Protein AF-A0A1M5HRH1-F1 (afdb_monomer_lite)

Secondary structure (DSSP, 8-state):
-HHHHHHHHHHHHHHHHHHSEEEETTEEEETTT-HHHHHHHHHHHHHHHHHHHHHHHHHTTS--

Radius of gyration: 13.51 Å; chains: 1; bounding box: 37×16×33 Å

Structure (mmCIF, N/CA/C/O backbone):
data_AF-A0A1M5HRH1-F1
#
_entry.id   AF-A0A1M5HRH1-F1
#
loop_
_atom_site.group_PDB
_atom_site.id
_atom_site.type_symbol
_atom_site.label_atom_id
_atom_site.label_alt_id
_atom_site.label_comp_id
_atom_site.label_asym_id
_atom_site.label_entity_id
_atom_site.label_seq_id
_atom_site.pdbx_PDB_ins_code
_atom_site.Cartn_x
_atom_site.Cartn_y
_atom_site.Cartn_z
_atom_site.occupancy
_atom_site.B_iso_or_equiv
_atom_site.auth_seq_id
_atom_site.auth_comp_id
_atom_site.auth_asym_id
_atom_site.auth_atom_id
_atom_site.pdbx_PDB_model_num
ATOM 1 N N . MET A 1 1 ? -3.733 1.294 17.592 1.00 74.12 1 MET A N 1
ATOM 2 C CA . MET A 1 1 ? -2.517 0.907 16.822 1.00 74.12 1 MET A CA 1
ATOM 3 C C . MET A 1 1 ? -2.798 0.785 15.324 1.00 74.12 1 MET A C 1
ATOM 5 O O . MET A 1 1 ? -1.964 1.182 14.519 1.00 74.12 1 MET A O 1
ATOM 9 N N . SER A 1 2 ? -3.986 0.302 14.959 1.00 84.50 2 SER A N 1
ATOM 10 C CA . SER A 1 2 ? -4.577 0.284 13.611 1.00 84.50 2 SER A CA 1
ATOM 11 C C . SER A 1 2 ? -4.429 1.600 12.821 1.00 84.50 2 SER A C 1
ATOM 13 O O . SER A 1 2 ? -3.940 1.574 11.695 1.00 84.50 2 SER A O 1
ATOM 15 N N . LEU A 1 3 ? -4.754 2.753 13.425 1.00 87.88 3 LEU A N 1
ATOM 16 C CA . LEU A 1 3 ? -4.634 4.073 12.780 1.00 87.88 3 LEU A CA 1
ATOM 17 C C . LEU A 1 3 ? -3.202 4.399 12.340 1.00 87.88 3 LEU A C 1
ATOM 19 O O . LEU A 1 3 ? -2.980 4.834 11.214 1.00 87.88 3 LEU A O 1
ATOM 23 N N . LEU A 1 4 ? -2.228 4.184 13.227 1.00 91.19 4 LEU A N 1
ATOM 24 C CA . LEU A 1 4 ? -0.824 4.47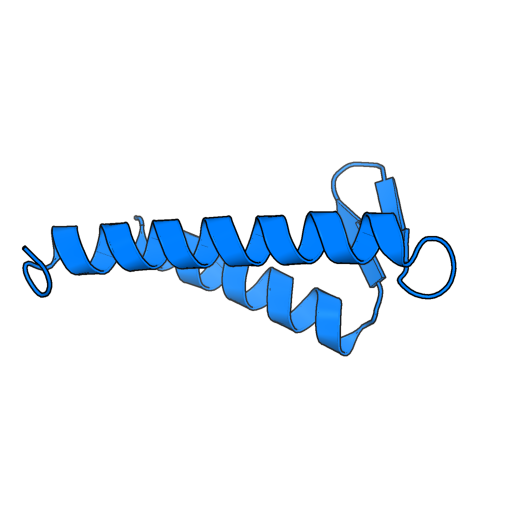6 12.941 1.00 91.19 4 LEU A CA 1
ATOM 25 C C . LEU A 1 4 ? -0.329 3.638 11.754 1.00 91.19 4 LEU A C 1
ATOM 27 O O . LEU A 1 4 ? 0.302 4.168 10.845 1.00 91.19 4 LEU A O 1
ATOM 31 N N . LEU A 1 5 ? -0.671 2.346 11.735 1.00 90.75 5 LEU A N 1
ATOM 32 C CA . LEU A 1 5 ? -0.357 1.451 10.619 1.00 90.75 5 LEU A CA 1
ATOM 33 C C . LEU A 1 5 ? -1.033 1.907 9.323 1.00 90.75 5 LEU A C 1
ATOM 35 O O . LEU A 1 5 ? -0.371 1.968 8.289 1.00 90.75 5 LEU A O 1
ATOM 39 N N . ALA A 1 6 ? -2.313 2.288 9.378 1.00 89.88 6 ALA A N 1
ATOM 40 C CA . ALA A 1 6 ? -3.038 2.796 8.216 1.00 89.88 6 ALA A CA 1
ATOM 41 C C . ALA A 1 6 ? -2.334 4.014 7.600 1.00 89.88 6 ALA A C 1
ATOM 43 O O . ALA A 1 6 ? -2.117 4.039 6.387 1.00 89.88 6 ALA A O 1
ATOM 44 N 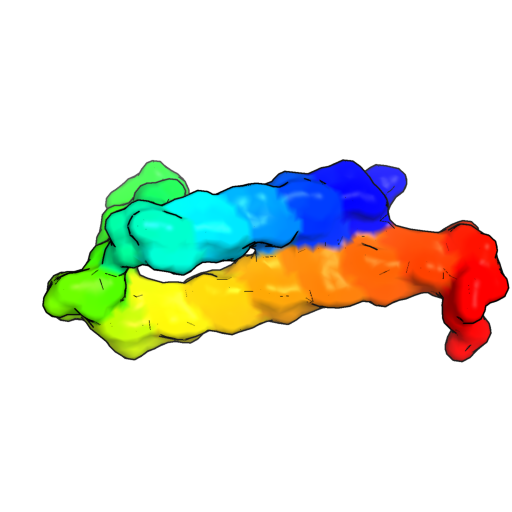N . LEU A 1 7 ? -1.913 4.971 8.436 1.00 92.94 7 LEU A N 1
ATOM 45 C CA . LEU A 1 7 ? -1.186 6.169 8.012 1.00 92.94 7 LEU A CA 1
ATOM 46 C C . LEU A 1 7 ? 0.190 5.842 7.416 1.00 92.94 7 LEU A C 1
ATOM 48 O O . LEU A 1 7 ? 0.551 6.412 6.389 1.00 92.94 7 LEU A O 1
ATOM 52 N N . ILE A 1 8 ? 0.943 4.911 8.010 1.00 93.25 8 ILE A N 1
ATOM 53 C CA . ILE A 1 8 ? 2.258 4.497 7.494 1.00 93.25 8 ILE A CA 1
ATOM 54 C C . ILE A 1 8 ? 2.120 3.840 6.117 1.00 93.25 8 ILE A C 1
ATOM 56 O O . ILE A 1 8 ? 2.815 4.228 5.178 1.00 93.25 8 ILE A O 1
ATOM 60 N N . PHE A 1 9 ? 1.210 2.873 5.968 1.00 92.19 9 PHE A N 1
ATOM 61 C CA . PHE A 1 9 ? 0.994 2.210 4.680 1.00 92.19 9 PHE A CA 1
ATOM 62 C C . PHE A 1 9 ? 0.455 3.175 3.622 1.00 92.19 9 PHE A C 1
ATOM 64 O O . PHE A 1 9 ? 0.866 3.097 2.465 1.00 92.19 9 PHE A O 1
ATOM 71 N N . LEU A 1 10 ? -0.391 4.131 4.012 1.00 92.06 10 LEU A N 1
ATOM 72 C CA . LEU A 1 10 ? -0.875 5.163 3.099 1.00 92.06 10 LEU A CA 1
ATOM 73 C C . LEU A 1 10 ? 0.259 6.095 2.645 1.00 92.06 10 LEU A C 1
ATOM 75 O O . LEU A 1 10 ? 0.380 6.389 1.459 1.00 92.06 10 LEU A O 1
ATOM 79 N N . ALA A 1 11 ? 1.129 6.522 3.563 1.00 93.12 11 ALA A N 1
ATOM 80 C CA . ALA A 1 11 ? 2.290 7.346 3.235 1.00 93.12 11 ALA A CA 1
ATOM 81 C C . ALA A 1 11 ? 3.265 6.614 2.298 1.00 93.12 11 ALA A C 1
ATOM 83 O O . ALA A 1 11 ? 3.789 7.216 1.356 1.00 93.12 11 ALA A O 1
ATOM 84 N N . LEU A 1 12 ? 3.473 5.310 2.514 1.00 90.62 12 LEU A N 1
ATOM 85 C CA . LEU A 1 12 ? 4.259 4.454 1.623 1.00 90.62 12 LEU A CA 1
ATOM 86 C C . LEU A 1 12 ? 3.620 4.342 0.234 1.00 90.62 12 LEU A C 1
ATOM 88 O O . LEU A 1 12 ? 4.319 4.504 -0.763 1.00 90.62 12 LEU A O 1
ATOM 92 N N . PHE A 1 13 ? 2.303 4.137 0.162 1.00 92.69 13 PHE A N 1
ATOM 93 C CA . PHE A 1 13 ? 1.554 4.089 -1.094 1.00 92.69 13 PHE A CA 1
ATOM 94 C C . PHE A 1 13 ? 1.689 5.391 -1.894 1.00 92.69 13 PHE A C 1
ATOM 96 O O . PHE A 1 13 ? 2.073 5.364 -3.064 1.00 92.69 13 PHE A O 1
ATOM 103 N N . ILE A 1 14 ? 1.449 6.540 -1.254 1.00 93.38 14 ILE A N 1
ATOM 104 C CA . ILE A 1 14 ? 1.584 7.856 -1.895 1.00 93.38 14 ILE A CA 1
ATOM 105 C C . ILE A 1 14 ? 3.027 8.067 -2.368 1.00 93.38 14 ILE A C 1
ATOM 107 O O . ILE A 1 14 ? 3.253 8.481 -3.504 1.00 93.38 14 ILE A O 1
ATOM 111 N N . SER A 1 15 ? 4.012 7.738 -1.528 1.00 91.75 15 SER A N 1
ATOM 112 C CA . SER A 1 15 ? 5.430 7.874 -1.881 1.00 91.75 15 SER A CA 1
ATOM 113 C C . SER A 1 15 ? 5.810 7.020 -3.090 1.00 91.75 15 SER A C 1
ATOM 115 O O . SER A 1 15 ? 6.525 7.500 -3.971 1.00 91.75 15 SER A O 1
ATOM 117 N N . ALA A 1 16 ? 5.313 5.781 -3.156 1.00 90.31 16 ALA A N 1
ATOM 118 C CA . ALA A 1 16 ? 5.544 4.877 -4.275 1.00 90.31 16 ALA A CA 1
ATOM 119 C C . ALA A 1 16 ? 4.937 5.423 -5.577 1.00 90.31 16 ALA A C 1
ATOM 121 O O . ALA A 1 16 ? 5.615 5.412 -6.602 1.00 90.31 16 ALA A O 1
ATOM 122 N N . ILE A 1 17 ? 3.717 5.973 -5.537 1.00 91.81 17 ILE A N 1
ATOM 123 C CA . ILE A 1 17 ? 3.076 6.599 -6.707 1.00 91.81 17 ILE A CA 1
ATOM 124 C C . ILE A 1 17 ? 3.869 7.807 -7.197 1.00 91.81 17 ILE A C 1
ATOM 126 O O . ILE A 1 17 ? 4.175 7.895 -8.383 1.00 91.81 17 ILE A O 1
ATOM 130 N N . VAL A 1 18 ? 4.216 8.730 -6.295 1.00 93.38 18 VAL A N 1
ATOM 131 C CA . VAL A 1 18 ? 4.893 9.984 -6.663 1.00 93.38 18 VAL A CA 1
ATOM 132 C C . VAL A 1 18 ? 6.277 9.713 -7.247 1.00 93.38 18 VAL A C 1
ATOM 134 O O . VAL A 1 18 ? 6.680 10.358 -8.212 1.00 93.38 18 VAL A O 1
ATOM 137 N N . ARG A 1 19 ? 7.019 8.758 -6.675 1.00 91.12 19 ARG A N 1
ATOM 138 C CA . ARG A 1 19 ? 8.372 8.424 -7.140 1.00 91.12 19 ARG A CA 1
ATOM 139 C C . ARG A 1 19 ? 8.374 7.462 -8.327 1.00 91.12 19 ARG A C 1
ATOM 141 O O . ARG A 1 19 ? 9.385 7.380 -9.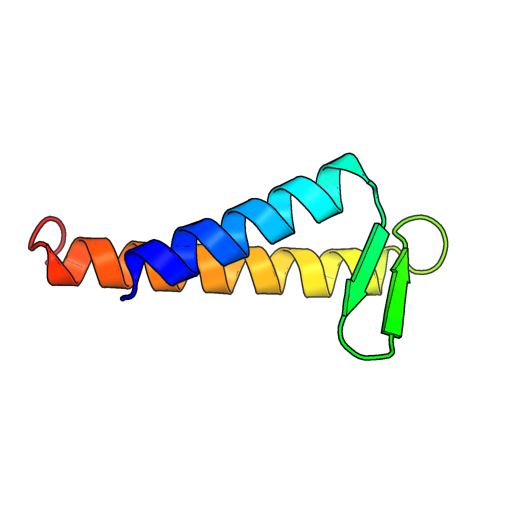017 1.00 91.12 19 ARG A O 1
ATOM 148 N N . GLY A 1 20 ? 7.290 6.717 -8.548 1.00 88.69 20 GLY A N 1
ATOM 149 C CA . GLY A 1 20 ? 7.224 5.637 -9.539 1.00 88.69 20 GLY A CA 1
ATOM 150 C C . GLY A 1 20 ? 8.176 4.470 -9.247 1.00 88.69 20 GLY A C 1
ATOM 151 O O . GLY A 1 20 ? 8.400 3.626 -10.115 1.00 88.69 20 GLY A O 1
ATOM 152 N N . GLN A 1 21 ? 8.758 4.441 -8.047 1.00 89.75 21 GLN A N 1
ATOM 153 C CA . GLN A 1 21 ? 9.701 3.432 -7.582 1.00 89.75 21 GLN A CA 1
ATOM 154 C C . GLN A 1 21 ? 9.681 3.357 -6.053 1.00 89.75 21 GLN A C 1
ATOM 156 O O . GLN A 1 21 ? 9.483 4.370 -5.375 1.00 89.75 21 GLN A O 1
ATOM 161 N N . PHE A 1 22 ? 9.910 2.171 -5.506 1.00 87.19 22 PHE A N 1
ATOM 162 C CA . PHE A 1 22 ? 10.128 1.967 -4.078 1.00 87.19 22 PHE A CA 1
ATOM 163 C C . PHE A 1 22 ? 11.005 0.734 -3.854 1.00 87.19 22 PHE A C 1
ATOM 165 O O . PHE A 1 22 ? 10.987 -0.208 -4.640 1.00 87.19 22 PHE A O 1
ATOM 172 N N . SER A 1 23 ? 11.758 0.742 -2.759 1.00 84.88 23 SER A N 1
ATOM 173 C CA . SER A 1 23 ? 12.562 -0.402 -2.335 1.00 84.88 23 SER A CA 1
ATOM 174 C C . SER A 1 23 ? 11.921 -1.026 -1.107 1.00 84.88 23 SER A C 1
ATOM 176 O O . SER A 1 23 ? 11.525 -0.313 -0.179 1.00 84.88 23 SER A O 1
ATOM 178 N N . TYR A 1 24 ? 11.785 -2.348 -1.103 1.00 78.31 24 TYR A N 1
ATOM 179 C CA . TYR A 1 24 ? 11.285 -3.084 0.051 1.00 78.31 24 TYR A CA 1
ATOM 180 C C . TYR A 1 24 ? 12.174 -4.297 0.334 1.00 78.31 24 TYR A C 1
ATOM 182 O O . TYR A 1 24 ? 12.299 -5.218 -0.477 1.00 78.31 24 TYR A O 1
ATOM 190 N N . GLY A 1 25 ? 12.806 -4.298 1.510 1.00 77.44 25 GLY A N 1
ATOM 191 C CA . GLY A 1 25 ? 13.776 -5.318 1.906 1.00 77.44 25 GLY A CA 1
ATOM 192 C C . GLY A 1 25 ? 15.063 -5.242 1.079 1.00 77.44 25 GLY A C 1
ATOM 193 O O . GLY A 1 25 ? 15.934 -4.433 1.375 1.00 77.44 25 GLY A O 1
ATOM 194 N N . LYS A 1 26 ? 15.183 -6.119 0.073 1.00 80.12 26 LYS A N 1
ATOM 195 C CA . LYS A 1 26 ? 16.305 -6.188 -0.890 1.00 80.12 26 LYS A CA 1
ATOM 196 C C . LYS A 1 26 ? 15.837 -6.161 -2.352 1.00 80.12 26 LYS A C 1
ATOM 198 O O . LYS A 1 26 ? 16.616 -6.483 -3.244 1.00 80.12 26 LYS A O 1
ATOM 203 N N . ALA A 1 27 ? 14.558 -5.874 -2.580 1.00 78.81 27 ALA A N 1
ATOM 204 C CA . ALA A 1 27 ? 13.966 -5.831 -3.906 1.00 78.81 27 ALA A CA 1
ATOM 205 C C . ALA A 1 27 ? 13.592 -4.387 -4.244 1.00 78.81 27 ALA A C 1
ATOM 207 O O . ALA A 1 27 ? 12.862 -3.737 -3.488 1.00 78.81 27 ALA A O 1
ATOM 208 N N . ASP A 1 28 ? 14.088 -3.917 -5.384 1.00 86.06 28 ASP A N 1
ATOM 209 C CA . ASP A 1 28 ? 13.740 -2.622 -5.950 1.00 86.06 28 ASP A CA 1
ATOM 210 C C . ASP A 1 28 ? 12.600 -2.807 -6.948 1.00 86.06 28 ASP A C 1
ATOM 212 O O . ASP A 1 28 ? 12.689 -3.589 -7.894 1.00 86.06 28 ASP A O 1
ATOM 216 N N . TYR A 1 29 ? 11.500 -2.099 -6.714 1.00 86.88 29 TYR A N 1
ATOM 217 C CA . TYR A 1 29 ? 10.337 -2.105 -7.586 1.00 86.88 29 TYR A CA 1
ATOM 218 C C . TYR A 1 29 ? 10.278 -0.778 -8.326 1.00 86.88 29 TYR A C 1
ATOM 220 O O . TYR A 1 29 ? 10.184 0.286 -7.715 1.00 86.88 29 TYR A O 1
ATOM 228 N N . SER A 1 30 ? 10.280 -0.844 -9.653 1.00 90.25 30 SER A N 1
ATOM 229 C CA . SER A 1 30 ? 10.199 0.316 -10.536 1.00 90.25 30 SER A CA 1
ATOM 230 C C . SER A 1 30 ? 9.054 0.127 -11.520 1.00 90.25 30 SER A C 1
ATOM 232 O O . SER A 1 30 ? 8.953 -0.912 -12.173 1.00 90.25 30 SER A O 1
ATOM 234 N N . PHE A 1 31 ? 8.200 1.143 -11.666 1.00 90.38 31 PHE A N 1
ATOM 235 C CA . PHE A 1 31 ? 7.115 1.108 -12.648 1.00 90.38 31 PHE A CA 1
ATOM 236 C C . PHE A 1 31 ? 7.641 1.052 -14.088 1.00 90.38 31 PHE A C 1
ATOM 238 O O . PHE A 1 31 ? 6.982 0.505 -14.967 1.00 90.38 31 PHE A O 1
ATOM 245 N N . ARG A 1 32 ? 8.838 1.598 -14.340 1.00 90.56 32 ARG A N 1
ATOM 246 C CA . ARG A 1 32 ? 9.443 1.609 -15.679 1.00 90.56 32 ARG A CA 1
ATOM 247 C C . ARG A 1 32 ? 9.995 0.247 -16.085 1.00 90.56 32 ARG A C 1
ATOM 249 O O . ARG A 1 32 ? 9.877 -0.124 -17.245 1.00 90.56 32 ARG A O 1
ATOM 256 N N . GLU A 1 33 ? 10.599 -0.471 -15.147 1.00 90.56 33 GLU A N 1
ATOM 257 C CA . GLU A 1 33 ? 11.272 -1.747 -15.423 1.00 90.56 33 GLU A CA 1
ATOM 258 C C . GLU A 1 33 ? 10.311 -2.930 -15.268 1.00 90.56 33 GLU A C 1
ATOM 260 O O . GLU A 1 33 ? 10.270 -3.829 -16.109 1.00 90.56 33 GLU A O 1
ATOM 265 N N . HIS A 1 34 ? 9.487 -2.907 -14.218 1.00 89.25 34 HIS A N 1
ATOM 266 C CA . HIS A 1 34 ? 8.594 -4.002 -13.846 1.00 89.25 34 HIS A CA 1
ATOM 267 C C . HIS A 1 34 ? 7.188 -3.479 -13.492 1.00 89.25 34 HIS A C 1
ATOM 269 O O . HIS A 1 34 ? 6.746 -3.607 -12.346 1.00 89.25 34 HIS A O 1
ATOM 275 N N . PRO A 1 35 ? 6.440 -2.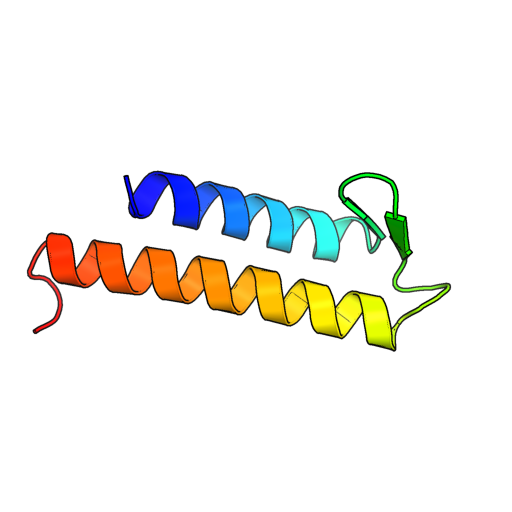917 -14.467 1.00 89.62 35 PRO A N 1
ATOM 276 C CA . PRO A 1 35 ? 5.162 -2.242 -14.220 1.00 89.62 35 PRO A CA 1
ATOM 277 C C . PRO A 1 35 ? 4.130 -3.142 -13.539 1.00 89.62 35 PRO A C 1
ATOM 279 O O . PRO A 1 35 ? 3.441 -2.713 -12.618 1.00 89.62 35 PRO A O 1
ATOM 282 N N . VAL A 1 36 ? 4.042 -4.410 -13.950 1.00 92.44 36 VAL A N 1
ATOM 283 C CA . VAL A 1 36 ? 3.065 -5.361 -13.398 1.00 92.44 36 VAL A CA 1
ATOM 284 C C . VAL A 1 36 ? 3.362 -5.662 -11.929 1.00 92.44 36 VAL A C 1
ATOM 286 O O . VAL A 1 36 ? 2.471 -5.563 -11.090 1.00 92.44 36 VAL A O 1
ATOM 289 N N . GLN A 1 37 ? 4.615 -5.984 -11.600 1.00 89.94 37 GLN A N 1
ATOM 290 C CA . GLN A 1 37 ? 5.019 -6.279 -10.222 1.00 89.94 37 GLN A CA 1
ATOM 291 C C . GLN A 1 37 ? 4.849 -5.051 -9.326 1.00 89.94 37 GLN A C 1
ATOM 293 O O . GLN A 1 37 ? 4.306 -5.162 -8.228 1.00 89.94 37 GLN A O 1
ATOM 298 N N . PHE A 1 38 ? 5.242 -3.876 -9.825 1.00 92.12 38 PHE A N 1
ATOM 299 C CA . PHE A 1 38 ? 5.050 -2.608 -9.133 1.00 92.12 38 PHE A CA 1
ATOM 300 C C . PHE A 1 38 ? 3.574 -2.375 -8.784 1.00 92.12 38 PHE A C 1
ATOM 302 O O . PHE A 1 38 ? 3.258 -2.099 -7.629 1.00 92.12 38 PHE A O 1
ATOM 309 N N . VAL A 1 39 ? 2.661 -2.542 -9.749 1.00 92.62 39 VAL A N 1
ATOM 310 C CA . VAL A 1 39 ? 1.218 -2.347 -9.527 1.00 92.62 39 VAL A CA 1
ATOM 311 C C . VAL A 1 39 ? 0.654 -3.372 -8.544 1.00 92.62 39 VAL A C 1
ATOM 313 O O . VAL A 1 39 ? -0.118 -2.991 -7.669 1.00 92.62 39 VAL A O 1
ATOM 316 N N . ILE A 1 40 ? 1.054 -4.646 -8.629 1.00 92.88 40 ILE A N 1
ATOM 317 C CA . ILE A 1 40 ? 0.593 -5.689 -7.696 1.00 92.88 40 ILE A CA 1
ATOM 318 C C . ILE A 1 40 ? 0.943 -5.315 -6.252 1.00 92.88 40 ILE A C 1
ATOM 320 O O . ILE A 1 40 ? 0.075 -5.331 -5.378 1.00 92.88 40 ILE A O 1
ATOM 324 N N . VAL A 1 41 ? 2.199 -4.942 -5.999 1.00 91.56 41 VAL A N 1
ATOM 325 C CA . VAL A 1 41 ? 2.641 -4.564 -4.651 1.00 91.56 41 VAL A CA 1
ATOM 326 C C . VAL A 1 41 ? 1.969 -3.269 -4.202 1.00 91.56 41 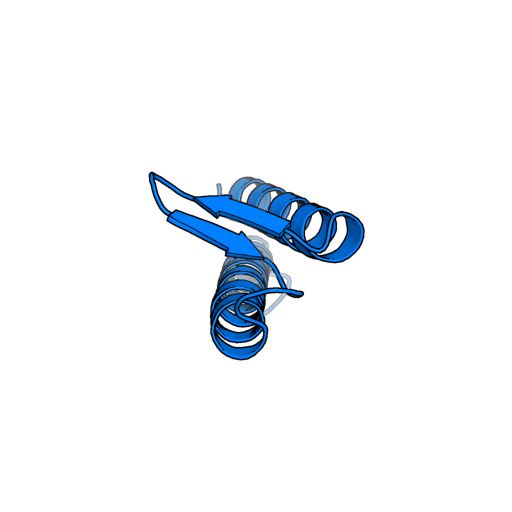VAL A C 1
ATOM 328 O O . VAL A 1 41 ? 1.560 -3.154 -3.049 1.00 91.56 41 VAL A O 1
ATOM 331 N N . LEU A 1 42 ? 1.786 -2.311 -5.108 1.00 92.44 42 LEU A N 1
ATOM 332 C CA . LEU A 1 42 ? 1.116 -1.054 -4.799 1.00 92.44 42 LEU A CA 1
ATOM 333 C C . LEU A 1 42 ? -0.352 -1.265 -4.385 1.00 92.44 42 LEU A C 1
ATOM 335 O O . LEU A 1 42 ? -0.798 -0.699 -3.386 1.00 92.44 42 LEU A O 1
ATOM 339 N N . VAL A 1 43 ? -1.088 -2.119 -5.104 1.00 94.62 43 VAL A N 1
ATOM 340 C CA . VAL A 1 43 ? -2.465 -2.505 -4.753 1.00 94.62 43 VAL A CA 1
ATOM 341 C C . VAL A 1 43 ? -2.496 -3.253 -3.422 1.00 94.62 43 VAL A C 1
ATOM 343 O O . VAL A 1 43 ? -3.388 -3.014 -2.609 1.00 94.62 43 VAL A O 1
ATOM 346 N N . PHE A 1 44 ? -1.508 -4.110 -3.155 1.00 93.12 44 PHE A N 1
ATOM 347 C CA . PHE A 1 44 ? -1.394 -4.799 -1.872 1.00 93.12 44 PHE A CA 1
ATOM 348 C C . PHE A 1 44 ? -1.211 -3.816 -0.706 1.00 93.12 44 PHE A C 1
ATOM 350 O O . PHE A 1 44 ? -1.943 -3.894 0.280 1.00 93.12 44 PHE A O 1
ATOM 357 N N . ILE A 1 45 ? -0.296 -2.847 -0.832 1.00 92.31 45 ILE A N 1
ATOM 358 C CA . ILE A 1 45 ? -0.074 -1.801 0.182 1.00 92.31 45 ILE A CA 1
ATOM 359 C C . ILE A 1 45 ? -1.361 -1.001 0.422 1.00 92.31 45 ILE A C 1
ATOM 361 O O . ILE A 1 45 ? -1.722 -0.747 1.574 1.00 92.31 45 ILE A O 1
ATOM 365 N N . LEU A 1 46 ? -2.082 -0.644 -0.646 1.00 94.62 46 LEU A N 1
ATOM 366 C CA . LEU A 1 46 ? -3.361 0.058 -0.541 1.00 94.62 46 LEU A CA 1
ATOM 367 C C . LEU A 1 46 ? -4.413 -0.778 0.199 1.00 94.62 46 LEU A C 1
ATOM 369 O O . LEU A 1 46 ? -5.083 -0.266 1.093 1.00 94.62 46 LEU A O 1
ATOM 373 N N . GLY A 1 47 ? -4.533 -2.064 -0.136 1.00 94.88 47 GLY A N 1
ATOM 374 C CA . GLY A 1 47 ? -5.464 -2.984 0.515 1.00 94.88 47 GLY A CA 1
ATOM 375 C C . GLY A 1 47 ? -5.184 -3.144 2.010 1.00 94.88 47 GLY A C 1
ATOM 376 O O . GLY A 1 47 ? -6.108 -3.084 2.819 1.00 94.88 47 GLY A O 1
ATOM 377 N N . VAL A 1 48 ? -3.910 -3.272 2.397 1.00 93.75 48 VAL A N 1
ATOM 378 C CA . VAL A 1 48 ? -3.506 -3.335 3.812 1.00 93.75 48 VAL A CA 1
ATOM 379 C C . VAL A 1 48 ? -3.814 -2.019 4.528 1.00 93.75 48 VAL A C 1
ATOM 381 O O . VAL A 1 48 ? -4.380 -2.046 5.620 1.00 93.75 48 VAL A O 1
ATOM 384 N N . SER A 1 49 ? -3.515 -0.871 3.911 1.00 93.81 49 SER A N 1
ATOM 385 C CA . SER A 1 49 ? -3.857 0.445 4.470 1.00 93.81 49 SER A CA 1
ATOM 386 C C . SER A 1 49 ? -5.365 0.584 4.705 1.00 93.81 49 SER A C 1
ATOM 388 O O . SER A 1 49 ? -5.784 0.946 5.806 1.00 93.81 49 SER A O 1
ATOM 390 N N . ALA A 1 50 ? -6.184 0.212 3.715 1.00 94.88 50 ALA A N 1
ATOM 391 C CA . ALA A 1 50 ? -7.639 0.241 3.815 1.00 94.88 50 ALA A CA 1
ATOM 392 C C . ALA A 1 50 ? -8.166 -0.704 4.905 1.00 94.88 50 ALA A C 1
ATOM 394 O O . ALA A 1 50 ? -9.054 -0.325 5.664 1.00 94.88 50 ALA A O 1
ATOM 395 N N . LEU A 1 51 ? -7.595 -1.906 5.041 1.00 94.88 51 LEU A N 1
ATOM 396 C CA . LEU A 1 51 ? -7.973 -2.856 6.089 1.00 94.88 51 LEU A CA 1
ATOM 397 C C . LEU A 1 51 ? -7.607 -2.344 7.487 1.00 94.88 51 LEU A C 1
ATOM 399 O O . LEU A 1 51 ? -8.417 -2.450 8.409 1.00 94.88 51 LEU A O 1
ATOM 403 N N . CYS A 1 52 ? -6.418 -1.757 7.655 1.00 93.44 52 CYS A N 1
ATOM 404 C CA . CYS A 1 52 ? -6.021 -1.111 8.905 1.00 93.44 52 CYS A CA 1
ATOM 405 C C . CYS A 1 52 ? -6.952 0.058 9.250 1.00 93.44 52 CYS A C 1
ATOM 407 O O . CYS A 1 52 ? -7.343 0.204 10.407 1.00 93.44 52 CYS A O 1
ATOM 409 N N . PHE A 1 53 ? -7.341 0.854 8.252 1.00 93.00 53 PHE A N 1
ATOM 410 C CA . PHE A 1 53 ? -8.271 1.962 8.437 1.00 93.00 53 PHE A CA 1
ATOM 411 C C . PHE A 1 53 ? -9.682 1.477 8.793 1.00 93.00 53 PHE A C 1
ATOM 413 O O . PHE A 1 53 ? -10.286 1.985 9.731 1.00 93.00 53 PHE A O 1
ATOM 420 N N . TYR A 1 54 ? -10.183 0.439 8.121 1.00 93.06 54 TYR A N 1
ATOM 421 C CA . TYR A 1 54 ? -11.462 -0.190 8.451 1.00 93.06 54 TYR A CA 1
ATOM 422 C C . TYR A 1 54 ? -11.476 -0.721 9.886 1.00 93.06 54 TYR A C 1
ATOM 424 O O . TYR A 1 54 ? -12.390 -0.424 10.648 1.00 93.06 54 TYR A O 1
ATOM 432 N N . ARG A 1 55 ? -10.431 -1.457 10.289 1.00 91.75 55 ARG A N 1
ATOM 433 C CA . ARG A 1 55 ? -10.291 -1.945 11.668 1.00 91.75 55 ARG A CA 1
ATOM 434 C C . ARG A 1 55 ? -10.285 -0.804 12.676 1.00 91.75 55 ARG A C 1
ATOM 436 O O . ARG A 1 55 ? -10.936 -0.927 13.702 1.00 91.75 55 ARG A O 1
ATOM 443 N N . PHE A 1 56 ? -9.615 0.302 12.364 1.00 92.50 56 PHE A N 1
ATOM 444 C CA . PHE A 1 56 ? -9.658 1.497 13.199 1.00 92.50 56 PHE A CA 1
ATOM 445 C C . PHE A 1 56 ? -11.077 2.078 13.323 1.00 92.50 56 PHE A C 1
ATOM 447 O O . PHE A 1 56 ? -11.503 2.399 14.426 1.00 92.50 56 PHE A O 1
ATOM 454 N N . LEU A 1 57 ? -11.831 2.185 12.224 1.00 92.06 57 LEU A N 1
ATOM 455 C CA . LEU A 1 57 ? -13.211 2.686 12.268 1.00 92.06 57 LEU A CA 1
ATOM 456 C C . LEU A 1 57 ? -14.135 1.787 13.099 1.00 92.06 57 LEU A C 1
ATOM 458 O O . LEU A 1 57 ? -14.982 2.300 13.826 1.00 92.06 57 LEU A O 1
ATOM 462 N N . VAL A 1 58 ? -13.950 0.467 13.016 1.00 92.25 58 VAL A N 1
ATOM 463 C CA . VAL A 1 58 ? -14.673 -0.509 13.845 1.00 92.25 58 VAL A CA 1
ATOM 464 C C . VAL A 1 58 ? -14.272 -0.386 15.320 1.00 92.25 58 VAL A C 1
ATOM 466 O O . VAL A 1 58 ? -15.139 -0.374 16.185 1.00 92.25 58 VAL A O 1
ATOM 469 N N . GLU A 1 59 ? -12.975 -0.243 15.624 1.00 88.56 59 GLU A N 1
ATOM 470 C CA . GLU A 1 59 ? -12.469 -0.024 16.994 1.00 88.56 59 GLU A CA 1
ATOM 471 C C . GLU A 1 59 ? -13.032 1.255 17.634 1.00 88.56 59 GLU A C 1
ATOM 473 O O . GLU A 1 59 ? -13.183 1.320 18.849 1.00 88.56 59 GLU A O 1
ATOM 478 N N . MET A 1 60 ? -13.346 2.260 16.818 1.00 89.69 60 MET A N 1
ATOM 479 C CA . MET A 1 60 ? -13.928 3.531 17.246 1.00 89.69 60 MET A CA 1
ATOM 480 C C . MET A 1 60 ? -15.468 3.531 17.255 1.00 89.69 60 MET A C 1
ATOM 482 O O . MET A 1 60 ? -16.060 4.589 17.445 1.00 89.69 60 MET A O 1
ATOM 486 N N . GLU A 1 61 ? -16.113 2.383 17.009 1.00 86.31 61 GLU A N 1
ATOM 487 C CA . GLU A 1 61 ? -17.577 2.228 16.913 1.00 86.31 61 GLU A CA 1
ATOM 488 C C . GLU A 1 61 ? -18.250 3.119 15.844 1.00 86.31 61 GLU A C 1
ATOM 490 O O . GLU A 1 61 ? -19.466 3.307 15.849 1.00 86.31 61 GLU A O 1
ATOM 495 N N . PHE A 1 62 ? -17.487 3.641 14.875 1.00 84.25 62 PHE A N 1
ATOM 496 C CA . PHE A 1 62 ? -18.043 4.397 13.744 1.00 84.25 62 PHE A CA 1
ATOM 497 C C . PHE A 1 62 ? -18.734 3.492 12.717 1.00 84.25 62 PHE A C 1
ATOM 499 O O . PHE A 1 62 ? -19.595 3.952 11.966 1.00 84.25 62 PHE A O 1
ATOM 506 N N . LEU A 1 63 ? -18.342 2.217 12.660 1.00 76.62 63 LEU A N 1
ATOM 507 C CA . LEU A 1 63 ? -18.898 1.189 11.783 1.00 76.62 63 LEU A CA 1
ATOM 508 C C . LEU A 1 63 ? -19.177 -0.072 12.607 1.00 76.62 63 LEU A C 1
ATOM 510 O O . LEU A 1 63 ? -18.384 -0.419 13.483 1.00 76.62 63 LEU A O 1
ATOM 514 N N . ARG A 1 64 ? -20.306 -0.729 12.329 1.00 66.12 64 ARG A N 1
ATOM 515 C CA . ARG A 1 64 ? -20.805 -1.896 13.068 1.00 66.12 64 ARG A CA 1
ATOM 516 C C . ARG A 1 64 ? -20.560 -3.194 12.314 1.00 66.12 64 ARG A C 1
ATOM 518 O O . ARG A 1 64 ? -20.799 -3.195 11.087 1.00 66.12 64 ARG A O 1
#

Foldseek 3Di:
DLQVLLVVLVVVLVVCVVVQWDDDDHDIDHCVPCVPVSVVVSVVSNVSSVVSVVVVCVVVVVDD

pLDDT: mean 89.47, std 5.54, range [66.12, 94.88]

Sequence (64 aa):
MSLLLALIFLALFISAIVRG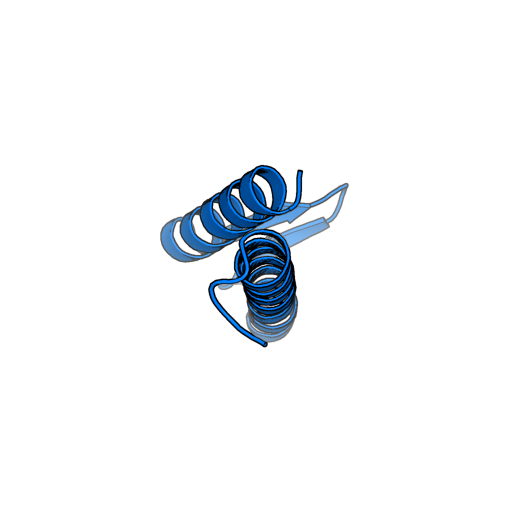QFSYGKADYSFREHPVQFVIVLVFILGVSALCFYRFLVEMEFLR